Protein AF-A0A936LWH9-F1 (afdb_monomer_lite)

Foldseek 3Di:
DDDDDDDDFFDDDDDDADPDDFCPDDKFFRDWAAQAWDWQFKDKDWDPAWDDWWKKWKWKQDPPPRGTDTDDIGTDHTDHDDPPDGTDMDMDTDGDTGHHGITIMMHID

pLDDT: mean 90.64, std 5.83, range [55.12, 96.81]

Structure (mmCIF, N/CA/C/O backbone):
data_AF-A0A936LWH9-F1
#
_entry.id   AF-A0A936LWH9-F1
#
loop_
_atom_site.group_PDB
_atom_site.id
_atom_site.type_symbol
_atom_site.label_atom_id
_atom_site.label_alt_id
_atom_site.label_comp_id
_atom_site.label_asym_id
_atom_site.label_entity_id
_atom_site.label_seq_id
_atom_site.pdbx_PDB_ins_code
_atom_site.Cartn_x
_atom_site.Cartn_y
_atom_site.Cartn_z
_atom_site.occupancy
_atom_site.B_iso_or_equiv
_atom_site.auth_seq_id
_atom_site.auth_comp_id
_atom_site.auth_asym_id
_atom_site.auth_atom_id
_atom_site.pdbx_PDB_model_num
ATOM 1 N N . MET A 1 1 ? 11.082 -14.791 -26.015 1.00 55.12 1 MET A N 1
ATOM 2 C CA . MET A 1 1 ? 11.669 -13.764 -25.128 1.00 55.12 1 MET A CA 1
ATOM 3 C C . MET A 1 1 ? 10.946 -13.863 -23.796 1.00 55.12 1 MET A C 1
ATOM 5 O O . MET A 1 1 ? 9.729 -13.744 -23.792 1.00 55.12 1 MET A O 1
ATOM 9 N N . GLU A 1 2 ? 11.647 -14.194 -22.713 1.00 71.50 2 GLU A N 1
ATOM 10 C CA . GLU A 1 2 ? 11.043 -14.351 -21.382 1.00 71.50 2 GLU A CA 1
ATOM 11 C C . GLU A 1 2 ? 10.930 -12.984 -20.693 1.00 71.50 2 GLU A C 1
ATOM 13 O O . GLU A 1 2 ? 11.881 -12.200 -20.692 1.00 71.50 2 GLU A O 1
ATOM 18 N N . LEU A 1 3 ? 9.759 -12.677 -20.133 1.00 75.12 3 LEU A N 1
ATOM 19 C CA . LEU A 1 3 ? 9.545 -11.456 -19.359 1.00 75.12 3 LEU A CA 1
ATOM 20 C C . LEU A 1 3 ? 10.045 -11.677 -17.929 1.00 75.12 3 LEU A C 1
ATOM 22 O O . LEU A 1 3 ? 9.447 -12.429 -17.163 1.00 75.12 3 LEU A O 1
ATOM 26 N N . LYS A 1 4 ? 11.137 -11.002 -17.559 1.00 77.81 4 LYS A N 1
ATOM 27 C CA . LYS A 1 4 ? 11.686 -11.044 -16.200 1.00 77.81 4 LYS A CA 1
ATOM 28 C C . LYS A 1 4 ? 11.029 -9.979 -15.324 1.00 77.81 4 LYS A C 1
ATOM 30 O O . LYS A 1 4 ? 11.222 -8.785 -15.546 1.00 77.81 4 LYS A O 1
ATOM 35 N N . TYR A 1 5 ? 10.328 -10.413 -14.281 1.00 79.31 5 TYR A N 1
ATOM 36 C CA . TYR A 1 5 ? 9.819 -9.531 -13.232 1.00 79.31 5 TYR A CA 1
ATOM 37 C C . TYR A 1 5 ? 10.758 -9.556 -12.024 1.00 79.31 5 TYR A C 1
ATOM 39 O O . TYR A 1 5 ? 11.153 -10.623 -11.558 1.00 79.31 5 TYR A O 1
ATOM 47 N N . ILE A 1 6 ? 11.115 -8.378 -11.512 1.00 83.81 6 ILE A N 1
ATOM 48 C CA . ILE A 1 6 ? 11.870 -8.230 -10.263 1.00 83.81 6 ILE A CA 1
ATOM 49 C C . ILE A 1 6 ? 10.896 -7.726 -9.203 1.00 83.81 6 ILE A C 1
ATOM 51 O O . ILE A 1 6 ? 10.205 -6.729 -9.418 1.00 83.81 6 ILE A O 1
ATOM 55 N N . ALA A 1 7 ? 10.829 -8.421 -8.069 1.00 83.44 7 ALA A N 1
ATOM 56 C CA . ALA A 1 7 ? 10.006 -7.988 -6.952 1.00 83.44 7 ALA A CA 1
ATOM 57 C C . ALA A 1 7 ? 10.565 -6.685 -6.364 1.00 83.44 7 ALA A C 1
ATOM 59 O O . ALA A 1 7 ? 11.749 -6.598 -6.043 1.00 83.44 7 ALA A O 1
ATOM 60 N N . ASN A 1 8 ? 9.702 -5.682 -6.217 1.00 84.88 8 ASN A N 1
ATOM 61 C CA . ASN A 1 8 ? 10.021 -4.429 -5.549 1.00 84.88 8 ASN A CA 1
ATOM 62 C C . ASN A 1 8 ? 8.931 -4.139 -4.512 1.00 84.88 8 ASN A C 1
ATOM 64 O O . ASN A 1 8 ? 7.756 -4.028 -4.867 1.00 84.88 8 ASN A O 1
ATOM 68 N N . THR A 1 9 ? 9.326 -4.045 -3.243 1.00 88.38 9 THR A N 1
ATOM 69 C CA . THR A 1 9 ? 8.412 -3.878 -2.110 1.00 88.38 9 THR A CA 1
ATOM 70 C C . THR A 1 9 ? 8.687 -2.544 -1.434 1.00 88.38 9 THR A C 1
ATOM 72 O O . THR A 1 9 ? 9.757 -2.340 -0.866 1.00 88.38 9 THR A O 1
ATOM 75 N N . GLY A 1 10 ? 7.701 -1.649 -1.469 1.00 88.94 10 GLY A N 1
ATOM 76 C CA . GLY A 1 10 ? 7.685 -0.440 -0.651 1.00 88.94 10 GLY A CA 1
ATOM 77 C C . GLY A 1 10 ? 6.975 -0.696 0.676 1.00 88.94 10 GLY A C 1
ATOM 78 O O . GLY A 1 10 ? 5.921 -1.331 0.699 1.00 88.94 10 GLY A O 1
ATOM 79 N N . PHE A 1 11 ? 7.526 -0.191 1.778 1.00 92.75 11 PHE A N 1
ATOM 80 C CA . PHE A 1 11 ? 6.890 -0.222 3.094 1.00 92.75 11 PHE A CA 1
ATOM 81 C C . PHE A 1 11 ? 7.119 1.111 3.791 1.00 92.75 11 PHE A C 1
ATOM 83 O O . PHE A 1 11 ? 8.264 1.520 3.972 1.00 92.75 11 PHE A O 1
ATOM 90 N N . VAL A 1 12 ? 6.037 1.786 4.179 1.00 94.38 12 VAL A N 1
ATOM 91 C CA . VAL A 1 12 ? 6.121 3.065 4.883 1.00 94.38 12 VAL A CA 1
ATOM 92 C C . VAL A 1 12 ? 4.989 3.197 5.896 1.00 94.38 12 VAL A C 1
ATOM 94 O O . VAL A 1 12 ? 3.851 2.818 5.624 1.00 94.38 12 VAL A O 1
ATOM 97 N N . THR A 1 13 ? 5.309 3.774 7.052 1.00 93.00 13 THR A N 1
ATOM 98 C CA . THR A 1 13 ? 4.345 4.145 8.092 1.00 93.00 13 THR A CA 1
ATOM 99 C C . THR A 1 13 ? 3.957 5.613 7.947 1.00 93.00 13 THR A C 1
ATOM 101 O O . THR A 1 13 ? 4.800 6.467 7.685 1.00 93.00 13 THR A O 1
ATOM 104 N N . ILE A 1 14 ? 2.683 5.919 8.172 1.00 90.62 14 ILE A N 1
ATOM 105 C CA . ILE A 1 14 ? 2.152 7.281 8.235 1.00 90.62 14 ILE A CA 1
ATOM 106 C C . ILE A 1 14 ? 1.261 7.397 9.475 1.00 90.62 14 ILE A C 1
ATOM 108 O O . ILE A 1 14 ? 0.532 6.466 9.809 1.00 90.62 14 ILE A O 1
ATOM 112 N N . SER A 1 15 ? 1.340 8.530 10.165 1.00 89.12 15 SER A N 1
ATOM 113 C CA . SER A 1 15 ? 0.551 8.822 11.371 1.00 89.12 15 SER A CA 1
ATOM 114 C C . SER A 1 15 ? -0.152 10.180 11.314 1.00 89.12 15 SER A C 1
ATOM 116 O O . SER A 1 15 ? -0.939 10.505 12.198 1.00 89.12 15 SER A O 1
ATOM 118 N N . THR A 1 16 ? 0.107 10.972 10.272 1.00 89.12 16 THR A N 1
ATOM 119 C CA . THR A 1 16 ? -0.470 12.306 10.097 1.00 89.12 16 THR A CA 1
ATOM 120 C C . THR A 1 16 ? -1.644 12.240 9.129 1.00 89.12 16 THR A C 1
ATOM 122 O O . THR A 1 16 ? -1.474 11.860 7.970 1.00 89.12 16 THR A O 1
ATOM 125 N N . ALA A 1 17 ? -2.832 12.617 9.602 1.00 88.00 17 ALA A N 1
ATOM 126 C CA . ALA A 1 17 ? -4.002 12.782 8.749 1.00 88.00 17 ALA A CA 1
ATOM 127 C C . ALA A 1 17 ? -3.853 14.021 7.854 1.00 88.00 17 ALA A C 1
ATOM 129 O O . ALA A 1 17 ? -3.290 15.037 8.263 1.00 88.00 17 ALA A O 1
ATOM 130 N N . ASN A 1 18 ? -4.385 13.938 6.641 1.00 90.75 18 ASN A N 1
ATOM 131 C CA . ASN A 1 18 ? -4.395 15.011 5.661 1.00 90.75 18 ASN A CA 1
ATOM 132 C C . ASN A 1 18 ? -5.843 15.461 5.420 1.00 90.75 18 ASN A C 1
ATOM 134 O O . ASN A 1 18 ? -6.719 14.641 5.148 1.00 90.75 18 ASN A O 1
ATOM 138 N N . SER A 1 19 ? -6.107 16.763 5.545 1.00 90.12 19 SER A N 1
ATOM 139 C CA . SER A 1 19 ? -7.433 17.347 5.303 1.00 90.12 19 SER A CA 1
ATOM 140 C C . SER A 1 19 ? -7.829 17.333 3.829 1.00 90.12 19 SER A C 1
ATOM 142 O O . SER A 1 19 ? -9.020 17.309 3.519 1.00 90.12 19 SER A O 1
ATOM 144 N N . ASN A 1 20 ? -6.845 17.350 2.933 1.00 89.75 20 ASN A N 1
ATOM 145 C CA . ASN A 1 20 ? -7.057 17.497 1.504 1.00 89.75 20 ASN A CA 1
ATOM 146 C C . ASN A 1 20 ? -7.452 16.150 0.884 1.00 89.75 20 ASN A C 1
ATOM 148 O O . ASN A 1 20 ? -7.045 15.076 1.335 1.00 89.75 20 ASN A O 1
ATOM 152 N N . LEU A 1 21 ? -8.275 16.204 -0.162 1.00 87.50 21 LEU A N 1
ATOM 153 C CA . LEU A 1 21 ? -8.848 15.018 -0.810 1.00 87.50 21 LEU A CA 1
ATOM 154 C C . LEU A 1 21 ? -8.190 14.701 -2.162 1.00 87.50 21 LEU A C 1
ATOM 156 O O . LEU A 1 21 ? -8.463 13.663 -2.754 1.00 87.50 21 LEU A O 1
ATOM 160 N N . ASP A 1 22 ? -7.315 15.583 -2.633 1.00 85.75 22 ASP A N 1
ATOM 161 C CA . ASP A 1 22 ? -6.782 15.642 -3.997 1.00 85.75 22 ASP A CA 1
ATOM 162 C C . ASP A 1 22 ? -5.314 15.191 -4.111 1.00 85.75 22 ASP A C 1
ATOM 164 O O . ASP A 1 22 ? -4.703 15.307 -5.170 1.00 85.75 22 ASP A O 1
ATOM 168 N N . GLY A 1 23 ? -4.725 14.680 -3.026 1.00 82.56 23 GLY A N 1
ATOM 169 C CA . GLY A 1 23 ? -3.317 14.277 -3.000 1.00 82.56 23 GLY A CA 1
ATOM 170 C C . GLY A 1 23 ? -2.332 15.435 -2.797 1.00 82.56 23 GLY A C 1
ATOM 171 O O . GLY A 1 23 ? -1.123 15.227 -2.877 1.00 82.56 23 GLY A O 1
ATOM 172 N N . THR A 1 24 ? -2.809 16.647 -2.500 1.00 86.50 24 THR A N 1
ATOM 173 C CA . THR A 1 24 ? -1.957 17.750 -2.026 1.00 86.50 24 THR A CA 1
ATOM 174 C C . THR A 1 24 ? -1.706 17.654 -0.515 1.00 86.50 24 THR A C 1
ATOM 176 O O . THR A 1 24 ? -2.331 16.856 0.181 1.00 86.50 24 THR A O 1
ATOM 179 N N . GLY A 1 25 ? -0.778 18.452 0.021 1.00 86.56 25 GLY A N 1
ATOM 180 C CA . GLY A 1 25 ? -0.432 18.440 1.449 1.00 86.56 25 GLY A CA 1
ATOM 181 C C . GLY A 1 25 ? 0.508 17.292 1.836 1.00 86.56 25 GLY A C 1
ATOM 182 O O . GLY A 1 25 ? 1.419 16.941 1.084 1.00 86.56 25 GLY A O 1
ATOM 183 N N . THR A 1 26 ? 0.311 16.719 3.028 1.00 87.00 26 THR A N 1
ATOM 184 C CA . THR A 1 26 ? 1.144 15.620 3.539 1.00 87.00 26 THR A CA 1
ATOM 185 C C . THR A 1 26 ? 0.753 14.306 2.873 1.00 87.00 26 THR A C 1
ATOM 187 O O . THR A 1 26 ? -0.231 13.658 3.231 1.00 87.00 26 THR A O 1
ATOM 190 N N . THR A 1 27 ? 1.550 13.915 1.888 1.00 91.62 27 THR A N 1
ATOM 191 C CA . THR A 1 27 ? 1.462 12.626 1.201 1.00 91.62 27 THR A CA 1
ATOM 192 C C . THR A 1 27 ? 2.779 11.887 1.308 1.00 91.62 27 THR A C 1
ATOM 194 O O . THR A 1 27 ? 3.845 12.494 1.190 1.00 91.62 27 THR A O 1
ATOM 197 N N . THR A 1 28 ? 2.705 10.572 1.436 1.00 94.38 28 THR A N 1
ATOM 198 C CA . THR A 1 28 ? 3.879 9.728 1.617 1.00 94.38 28 THR A CA 1
ATOM 199 C C . THR A 1 28 ? 4.144 8.915 0.358 1.00 94.38 28 THR A C 1
ATOM 201 O O . THR A 1 28 ? 3.239 8.301 -0.208 1.00 94.38 28 THR A O 1
ATOM 204 N N . LEU A 1 29 ? 5.398 8.920 -0.097 1.00 94.12 29 LEU A N 1
ATOM 205 C CA . LEU A 1 29 ? 5.862 8.074 -1.192 1.00 94.12 29 LEU A CA 1
ATOM 206 C C . LEU A 1 29 ? 5.978 6.632 -0.703 1.00 94.12 29 LEU A C 1
ATOM 208 O O . LEU A 1 29 ? 6.746 6.370 0.214 1.00 94.12 29 LEU A O 1
ATOM 212 N N . LEU A 1 30 ? 5.262 5.707 -1.338 1.00 94.00 30 LEU A N 1
ATOM 213 C CA . LEU A 1 30 ? 5.382 4.279 -1.054 1.00 94.00 30 LEU A CA 1
ATOM 214 C C . LEU A 1 30 ? 6.369 3.601 -2.006 1.00 94.00 30 LEU A C 1
ATOM 216 O O . LEU A 1 30 ? 7.193 2.799 -1.578 1.00 94.00 30 LEU A O 1
ATOM 220 N N . LEU A 1 31 ? 6.281 3.919 -3.300 1.00 94.2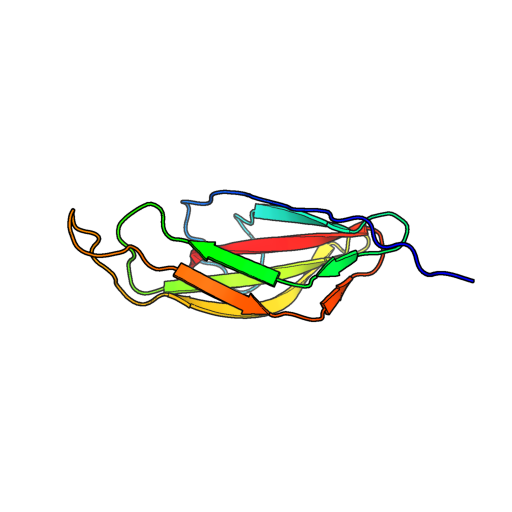5 31 LEU A N 1
ATOM 221 C CA . LEU A 1 31 ? 7.099 3.291 -4.334 1.00 94.25 31 LEU A CA 1
ATOM 222 C C . LEU A 1 31 ? 7.294 4.230 -5.525 1.00 94.25 31 LEU A C 1
ATOM 224 O O . LEU A 1 31 ? 6.363 4.921 -5.928 1.00 94.25 31 LEU A O 1
ATOM 228 N N . THR A 1 32 ? 8.479 4.224 -6.132 1.00 93.75 32 THR A N 1
ATOM 229 C CA . THR A 1 32 ? 8.697 4.842 -7.451 1.00 93.75 32 THR A CA 1
ATOM 230 C C . THR A 1 32 ? 8.814 3.739 -8.494 1.00 93.75 32 THR A C 1
ATOM 232 O O . THR A 1 32 ? 9.543 2.769 -8.282 1.00 93.75 32 THR A O 1
ATOM 235 N N . ALA A 1 33 ? 8.087 3.866 -9.603 1.00 92.31 33 ALA A N 1
ATOM 236 C CA . ALA A 1 33 ? 8.169 2.913 -10.698 1.00 92.31 33 ALA A CA 1
ATOM 237 C C . ALA A 1 33 ? 9.571 2.918 -11.322 1.00 92.31 33 ALA A C 1
ATOM 239 O O . ALA A 1 33 ? 10.144 3.984 -11.561 1.00 92.31 33 ALA A O 1
ATOM 240 N N . GLY A 1 34 ? 10.110 1.726 -11.589 1.00 89.50 34 GLY A N 1
ATOM 241 C CA . GLY A 1 34 ? 11.437 1.574 -12.190 1.00 89.50 34 GLY A CA 1
ATOM 242 C C . GLY A 1 34 ? 11.481 2.039 -13.648 1.00 89.50 34 GLY A C 1
ATOM 243 O O . GLY A 1 34 ? 10.454 2.362 -14.242 1.00 89.50 34 GLY A O 1
ATOM 244 N N . ASN A 1 35 ? 12.667 2.026 -14.259 1.00 88.75 35 ASN A N 1
ATOM 245 C CA . ASN A 1 35 ? 12.862 2.472 -15.648 1.00 88.75 35 ASN A CA 1
ATOM 246 C C . ASN A 1 35 ? 12.011 1.721 -16.686 1.00 88.75 35 ASN A C 1
ATOM 248 O O . ASN A 1 35 ? 11.689 2.293 -17.719 1.00 88.75 35 ASN A O 1
ATOM 252 N N . ASN A 1 36 ? 11.617 0.478 -16.403 1.00 88.56 36 ASN A N 1
ATOM 253 C CA . ASN A 1 36 ? 10.761 -0.330 -17.279 1.00 88.56 36 ASN A CA 1
ATOM 254 C C . ASN A 1 36 ? 9.288 -0.338 -16.827 1.00 88.56 36 ASN A C 1
ATOM 256 O O . ASN A 1 36 ? 8.511 -1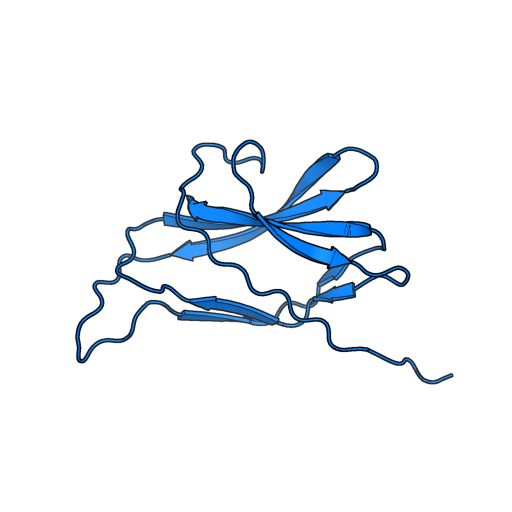.190 -17.252 1.00 88.56 36 ASN A O 1
ATOM 260 N N . GLY A 1 37 ? 8.908 0.583 -15.937 1.00 90.38 37 GLY A N 1
ATOM 261 C CA . GLY A 1 37 ? 7.629 0.554 -15.240 1.00 90.38 37 GLY A CA 1
ATOM 262 C C . GLY A 1 37 ? 7.604 -0.450 -14.087 1.00 90.38 37 GLY A C 1
ATOM 263 O O . GLY A 1 37 ? 8.588 -1.134 -13.795 1.00 90.38 37 GLY A O 1
ATOM 264 N N . THR A 1 38 ? 6.460 -0.515 -13.411 1.00 92.81 38 THR A N 1
ATOM 265 C CA . THR A 1 38 ? 6.223 -1.427 -12.288 1.00 92.81 38 THR A CA 1
ATOM 266 C C . THR A 1 38 ? 4.788 -1.927 -12.323 1.00 92.81 38 THR A C 1
ATOM 268 O O . THR A 1 38 ? 3.855 -1.140 -12.449 1.00 92.81 38 THR A O 1
ATOM 271 N N . LEU A 1 39 ? 4.597 -3.232 -12.145 1.00 92.94 39 LEU A N 1
ATOM 272 C CA . LEU A 1 39 ? 3.279 -3.827 -11.955 1.00 92.94 39 LEU A CA 1
ATOM 273 C C . LEU A 1 39 ? 2.993 -3.966 -10.457 1.00 92.94 39 LEU A C 1
ATOM 275 O O . LEU A 1 39 ? 3.624 -4.775 -9.777 1.00 92.94 39 LEU A O 1
ATOM 279 N N . LEU A 1 40 ? 2.038 -3.192 -9.945 1.00 92.88 40 LEU A N 1
ATOM 280 C CA . LEU A 1 40 ? 1.522 -3.370 -8.591 1.00 92.88 40 LEU A CA 1
ATOM 281 C C . LEU A 1 40 ? 0.655 -4.628 -8.563 1.00 92.88 40 LEU A C 1
ATOM 283 O O . LEU A 1 40 ? -0.254 -4.754 -9.384 1.00 92.88 40 LEU A O 1
ATOM 287 N N . LYS A 1 41 ? 0.960 -5.535 -7.627 1.00 93.81 41 LYS A N 1
ATOM 288 C CA . LYS A 1 41 ? 0.279 -6.830 -7.449 1.00 93.81 41 LYS A CA 1
ATOM 289 C C . LYS A 1 41 ? -0.549 -6.921 -6.178 1.00 93.81 41 LYS A C 1
ATOM 291 O O . LYS A 1 41 ? -1.659 -7.445 -6.177 1.00 93.81 41 LYS A O 1
ATOM 296 N N . THR A 1 42 ? 0.003 -6.402 -5.093 1.00 94.06 42 THR A N 1
ATOM 297 C CA . THR A 1 42 ? -0.608 -6.525 -3.778 1.00 94.06 42 THR A CA 1
ATOM 298 C C . THR A 1 42 ? -0.339 -5.263 -2.994 1.00 94.06 42 THR A C 1
ATOM 300 O O . THR A 1 42 ? 0.792 -4.783 -2.940 1.00 94.06 42 THR A O 1
ATOM 303 N N . LEU A 1 43 ? -1.386 -4.758 -2.361 1.00 94.81 43 LEU A N 1
ATOM 304 C CA . LEU A 1 43 ? -1.310 -3.703 -1.374 1.00 94.81 43 LEU A CA 1
ATOM 305 C C . LEU A 1 43 ? -1.722 -4.28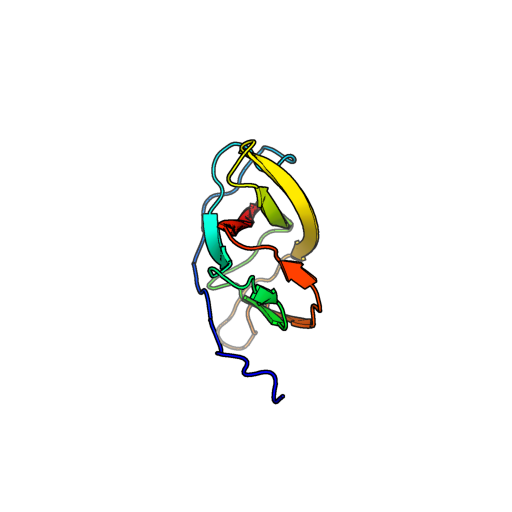0 -0.021 1.00 94.81 43 LEU A C 1
ATOM 307 O O . LEU A 1 43 ? -2.755 -4.936 0.092 1.00 94.81 43 LEU A O 1
ATOM 311 N N . ILE A 1 44 ? -0.910 -4.042 1.004 1.00 96.06 44 ILE A N 1
ATOM 312 C CA . ILE A 1 44 ? -1.186 -4.487 2.369 1.00 96.06 44 ILE A CA 1
ATOM 313 C C . ILE A 1 44 ? -1.271 -3.246 3.244 1.00 96.06 44 ILE A C 1
ATOM 315 O O . ILE A 1 44 ? -0.325 -2.465 3.310 1.00 96.06 44 ILE A O 1
ATOM 319 N N . ILE A 1 45 ? -2.401 -3.079 3.924 1.00 95.62 45 ILE 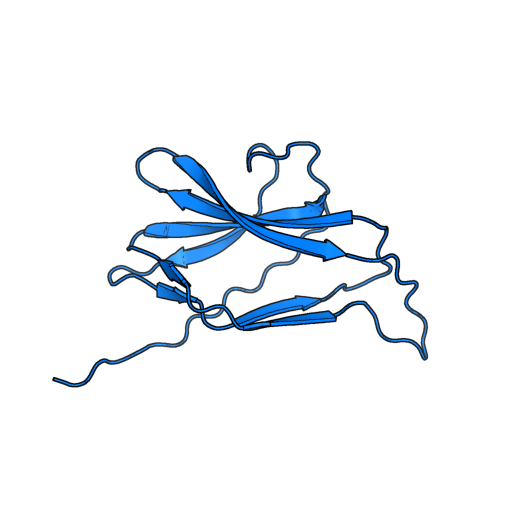A N 1
ATOM 320 C CA . ILE A 1 45 ? -2.629 -1.985 4.867 1.00 95.62 45 ILE A CA 1
ATOM 321 C C . ILE A 1 45 ? -2.802 -2.614 6.239 1.00 95.62 45 ILE A C 1
ATOM 323 O O . ILE A 1 45 ? -3.614 -3.523 6.413 1.00 95.62 45 ILE A O 1
ATOM 327 N N . LYS A 1 46 ? -2.028 -2.138 7.215 1.00 95.19 46 LYS A N 1
ATOM 328 C CA . LYS A 1 46 ? -2.059 -2.639 8.588 1.00 95.19 46 LYS A CA 1
ATOM 329 C C . LYS A 1 46 ? -1.982 -1.479 9.567 1.00 95.19 46 LYS A C 1
ATOM 331 O O . LYS A 1 46 ? -1.060 -0.670 9.501 1.00 95.19 46 LYS A O 1
ATOM 336 N N . ALA A 1 47 ? -2.922 -1.435 10.501 1.00 94.38 47 ALA A N 1
ATOM 337 C CA . ALA A 1 47 ? -2.874 -0.498 11.608 1.00 94.38 47 ALA A CA 1
ATOM 338 C C . ALA A 1 47 ? -1.881 -0.978 12.676 1.00 94.38 47 ALA A C 1
ATOM 340 O O . ALA A 1 47 ? -1.907 -2.145 13.089 1.00 94.38 47 ALA A O 1
ATOM 341 N N . GLN A 1 48 ? -1.016 -0.071 13.136 1.00 92.31 48 GLN A N 1
ATOM 342 C CA . GLN A 1 48 ? -0.088 -0.330 14.244 1.00 92.31 48 GLN A CA 1
ATOM 343 C C . GLN A 1 48 ? -0.769 -0.182 15.616 1.00 92.31 48 GLN A C 1
ATOM 345 O O . GLN A 1 48 ? -0.396 -0.862 16.570 1.00 92.31 48 GLN A O 1
ATOM 350 N N . THR A 1 49 ? -1.791 0.671 15.702 1.00 90.25 49 THR A N 1
ATOM 351 C CA . THR A 1 49 ? -2.525 1.020 16.928 1.00 90.25 49 THR A CA 1
ATOM 352 C C . THR A 1 49 ? -4.038 1.026 16.670 1.00 90.25 49 THR A C 1
ATOM 354 O O . THR A 1 49 ? -4.502 0.490 15.659 1.00 90.25 49 THR A O 1
ATOM 357 N N . ASN A 1 50 ? -4.815 1.590 17.600 1.00 93.25 50 ASN A N 1
ATOM 358 C CA . ASN A 1 50 ? -6.242 1.835 17.410 1.00 93.25 50 ASN A CA 1
ATOM 359 C C . ASN A 1 50 ? -6.478 2.683 16.159 1.00 93.25 50 ASN A C 1
ATOM 361 O O . ASN A 1 50 ? -5.706 3.588 15.849 1.00 93.25 50 ASN A O 1
ATOM 365 N N . THR A 1 51 ? -7.574 2.405 15.471 1.00 93.94 51 THR A N 1
ATOM 366 C CA . THR A 1 51 ? -8.008 3.186 14.310 1.00 93.94 51 THR A CA 1
ATOM 367 C C . THR A 1 51 ? -9.263 3.950 14.668 1.00 93.94 51 THR A C 1
ATOM 369 O O . THR A 1 51 ? -10.143 3.424 15.345 1.00 93.94 51 THR A O 1
ATOM 372 N N . THR A 1 52 ? -9.343 5.193 14.213 1.00 92.94 52 THR A N 1
ATOM 373 C CA . THR A 1 52 ? -10.596 5.941 14.136 1.00 92.94 52 THR A CA 1
ATOM 374 C C . THR A 1 52 ? -11.212 5.722 12.763 1.00 92.94 52 THR A C 1
ATOM 376 O O . THR A 1 52 ? -10.504 5.388 11.813 1.00 92.94 52 THR A O 1
ATOM 379 N N . GLN A 1 53 ? -12.522 5.936 12.645 1.00 93.62 53 GLN A N 1
ATOM 380 C CA . GLN A 1 53 ? -13.174 5.890 11.343 1.00 93.62 53 GLN A CA 1
ATOM 381 C C . GLN A 1 53 ? -12.533 6.917 10.402 1.00 93.62 53 GLN A C 1
ATOM 383 O O . GLN A 1 53 ? -12.414 8.093 10.746 1.00 93.62 53 GLN A O 1
ATOM 388 N N . GLY A 1 54 ? -12.114 6.455 9.229 1.00 92.12 54 GLY A N 1
ATOM 389 C CA . GLY A 1 54 ? -11.366 7.260 8.271 1.00 92.12 54 GLY A CA 1
ATOM 390 C C . GLY A 1 54 ? -11.141 6.512 6.966 1.00 92.12 54 GLY A C 1
ATOM 391 O O . GLY A 1 54 ? -11.797 5.503 6.694 1.00 92.12 54 GLY A O 1
ATOM 392 N N . MET A 1 55 ? -10.217 7.002 6.144 1.00 93.50 55 MET A N 1
ATOM 393 C CA . MET A 1 55 ? -9.863 6.366 4.872 1.00 93.50 55 MET A CA 1
ATOM 394 C C . MET A 1 55 ? -8.370 6.469 4.570 1.00 93.50 55 MET A C 1
ATOM 396 O O . MET A 1 55 ? -7.716 7.456 4.899 1.00 93.50 55 MET A O 1
ATOM 400 N N . VAL A 1 56 ? -7.837 5.469 3.870 1.00 94.50 56 VAL A N 1
ATOM 401 C CA . VAL A 1 56 ? -6.533 5.569 3.203 1.00 94.50 56 VAL A CA 1
ATOM 402 C C . VAL A 1 56 ? -6.776 5.759 1.718 1.00 94.50 56 VAL A C 1
ATOM 404 O O . VAL A 1 56 ? -7.480 4.963 1.096 1.00 94.50 56 VAL A O 1
ATOM 407 N N . ARG A 1 57 ? -6.180 6.801 1.141 1.00 95.00 57 ARG A N 1
ATOM 408 C CA . ARG A 1 57 ? -6.261 7.069 -0.298 1.00 95.00 57 ARG A CA 1
ATOM 409 C C . ARG A 1 57 ? -4.914 6.869 -0.951 1.00 95.00 57 ARG A C 1
ATOM 411 O O . ARG A 1 57 ? -3.904 7.348 -0.435 1.00 95.00 57 ARG A O 1
ATOM 418 N N . PHE A 1 58 ? -4.927 6.219 -2.104 1.00 95.00 58 PHE A N 1
ATOM 419 C CA . PHE A 1 58 ? -3.750 5.946 -2.910 1.00 95.00 58 PHE A CA 1
ATOM 420 C C . PHE A 1 58 ? -3.804 6.721 -4.220 1.00 95.00 58 PHE A C 1
ATOM 422 O O . PHE A 1 58 ? -4.820 6.728 -4.918 1.00 95.00 58 PHE A O 1
ATOM 429 N N . PHE A 1 59 ? -2.673 7.325 -4.568 1.00 95.00 59 PHE A N 1
ATOM 430 C CA . PHE A 1 59 ? -2.505 8.183 -5.727 1.00 95.00 59 PHE A CA 1
ATOM 431 C C . PHE A 1 59 ? -1.319 7.743 -6.578 1.00 95.00 59 PHE A C 1
ATOM 433 O O . PHE A 1 59 ? -0.305 7.255 -6.074 1.00 95.00 59 PHE A O 1
ATOM 440 N N . LEU A 1 60 ? -1.415 8.010 -7.875 1.00 94.38 60 LEU A N 1
ATOM 441 C CA . LEU A 1 60 ? -0.271 8.093 -8.770 1.00 94.38 60 LEU A CA 1
ATOM 442 C C . LEU A 1 60 ? 0.080 9.546 -8.968 1.00 94.38 60 LEU A C 1
ATOM 444 O O . LEU A 1 60 ? -0.740 10.324 -9.453 1.00 94.38 60 LEU A O 1
ATOM 448 N N . LYS A 1 61 ? 1.324 9.881 -8.665 1.00 94.69 61 LYS A N 1
ATOM 449 C CA . LYS A 1 61 ? 1.902 11.157 -9.032 1.00 94.69 61 LYS A CA 1
ATOM 450 C C . LYS A 1 61 ? 2.764 10.983 -10.267 1.00 94.69 61 LYS A C 1
ATOM 452 O O . LYS A 1 61 ? 3.735 10.220 -10.259 1.00 94.69 61 LYS A O 1
ATOM 457 N N . ASN A 1 62 ? 2.422 11.709 -11.322 1.00 88.69 62 ASN A N 1
ATOM 458 C CA . ASN A 1 62 ? 3.249 11.752 -12.516 1.00 88.69 62 ASN A CA 1
ATOM 459 C C . ASN A 1 62 ? 4.433 12.706 -12.294 1.00 88.69 62 ASN A C 1
ATOM 461 O O . ASN A 1 62 ? 4.255 13.854 -11.892 1.00 88.69 62 ASN A O 1
ATOM 465 N N . ALA A 1 63 ? 5.650 12.215 -12.534 1.00 76.50 63 ALA A N 1
ATOM 466 C CA . ALA A 1 63 ? 6.874 12.983 -12.326 1.00 76.50 63 ALA A CA 1
ATOM 467 C C . ALA A 1 63 ? 7.002 14.198 -13.261 1.00 76.50 63 ALA A C 1
ATOM 469 O O . ALA A 1 63 ? 7.684 15.152 -12.903 1.00 76.50 63 ALA A O 1
ATOM 470 N N . SER A 1 64 ? 6.352 14.182 -14.431 1.00 81.75 64 SER A N 1
ATOM 471 C CA . SER A 1 64 ? 6.474 15.246 -15.434 1.00 81.75 64 SER A CA 1
ATOM 472 C C . SER A 1 64 ? 5.590 16.461 -15.139 1.00 81.75 64 SER A C 1
ATOM 474 O O . SER A 1 64 ? 6.044 17.587 -15.307 1.00 81.75 64 SER A O 1
ATOM 476 N N . ASN A 1 65 ? 4.352 16.254 -14.683 1.00 82.12 65 ASN A N 1
ATOM 477 C CA . ASN A 1 65 ? 3.385 17.339 -14.458 1.00 82.12 65 ASN A CA 1
ATOM 478 C C . ASN A 1 65 ? 2.960 17.503 -12.988 1.00 82.12 65 ASN A C 1
ATOM 480 O O . ASN A 1 65 ? 2.169 18.385 -12.688 1.00 82.12 65 ASN A O 1
ATOM 484 N N . ASN A 1 66 ? 3.486 16.682 -12.069 1.00 83.19 66 ASN A N 1
ATOM 485 C CA . ASN A 1 66 ? 3.145 16.669 -10.640 1.00 83.19 66 ASN A CA 1
ATOM 486 C C . ASN A 1 66 ? 1.658 16.443 -10.313 1.00 83.19 66 ASN A C 1
ATOM 488 O O . ASN A 1 66 ? 1.272 16.610 -9.156 1.00 83.19 66 ASN A O 1
ATOM 492 N N . ASN A 1 67 ? 0.848 16.005 -11.278 1.00 89.56 67 ASN A N 1
ATOM 493 C CA . ASN A 1 67 ? -0.567 15.741 -11.052 1.00 89.56 67 ASN A CA 1
ATOM 494 C C . ASN A 1 67 ? -0.762 14.446 -10.265 1.00 89.56 67 ASN A C 1
ATOM 496 O O . ASN A 1 67 ? -0.081 13.444 -10.514 1.00 89.56 67 ASN A O 1
ATOM 500 N N . TYR A 1 68 ? -1.734 14.478 -9.357 1.00 92.81 68 TYR A N 1
ATOM 501 C CA . TYR A 1 68 ? -2.176 13.346 -8.557 1.00 92.81 68 TYR A CA 1
ATOM 502 C C . TYR A 1 68 ? -3.435 12.741 -9.166 1.00 92.81 68 TYR A C 1
ATOM 504 O O . TYR A 1 68 ? -4.439 13.425 -9.335 1.00 92.81 68 TYR A O 1
ATOM 512 N N . ASN A 1 69 ? -3.388 11.448 -9.469 1.00 92.12 69 ASN A N 1
ATOM 513 C CA . ASN A 1 69 ? -4.553 10.681 -9.894 1.00 92.12 69 ASN A CA 1
ATOM 514 C C . ASN A 1 69 ? -4.884 9.654 -8.823 1.00 92.12 69 ASN A C 1
ATOM 516 O O . ASN A 1 69 ? -4.020 8.861 -8.451 1.00 92.12 69 ASN A O 1
ATOM 520 N N . ILE A 1 70 ? -6.118 9.662 -8.333 1.00 92.81 70 ILE A N 1
ATOM 521 C CA . ILE A 1 70 ? -6.580 8.675 -7.362 1.00 92.81 70 ILE A CA 1
ATOM 522 C C . ILE A 1 70 ? -6.731 7.306 -8.040 1.00 92.81 70 ILE A C 1
ATOM 524 O O . ILE A 1 70 ? -7.243 7.219 -9.154 1.00 92.81 70 ILE A O 1
ATOM 528 N N . ILE A 1 71 ? -6.258 6.241 -7.389 1.00 92.88 71 ILE A N 1
ATOM 529 C CA . ILE A 1 71 ? -6.438 4.860 -7.878 1.00 92.88 71 ILE A CA 1
ATOM 530 C C . ILE A 1 71 ? -7.415 4.093 -6.997 1.00 92.88 71 ILE A C 1
ATOM 532 O O . ILE A 1 71 ? -8.221 3.310 -7.489 1.00 92.88 71 ILE A O 1
ATOM 536 N N . LEU A 1 72 ? -7.270 4.251 -5.682 1.00 93.69 72 LEU A N 1
ATOM 537 C CA . LEU A 1 72 ? -7.944 3.411 -4.709 1.00 93.69 72 LEU A CA 1
ATOM 538 C C . LEU A 1 72 ? -8.190 4.193 -3.426 1.00 93.69 72 LEU A C 1
ATOM 540 O O . LEU A 1 72 ? -7.286 4.837 -2.890 1.00 93.69 72 LEU A O 1
ATOM 544 N N . GLU A 1 73 ? -9.402 4.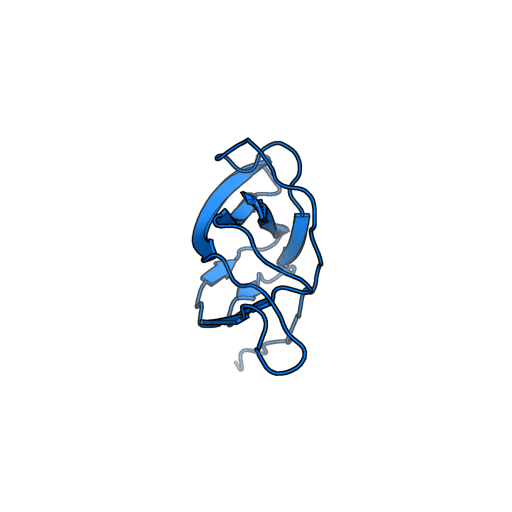057 -2.912 1.00 94.69 73 GLU A N 1
ATOM 545 C CA . GLU A 1 73 ? -9.786 4.500 -1.581 1.00 94.69 73 GLU A CA 1
ATOM 546 C C . GLU A 1 73 ? -10.170 3.279 -0.760 1.00 94.69 73 GLU A C 1
ATOM 548 O O . GLU A 1 73 ? -10.941 2.430 -1.208 1.00 94.69 73 GLU A O 1
ATOM 553 N N . VAL A 1 74 ? -9.607 3.180 0.439 1.00 95.62 74 VAL A N 1
ATOM 554 C CA . VAL A 1 74 ? -9.866 2.070 1.349 1.00 95.62 74 VAL A CA 1
ATOM 555 C C . VAL A 1 74 ? -10.465 2.629 2.633 1.00 95.62 74 VAL A C 1
ATOM 557 O O . VAL A 1 74 ? -9.760 3.338 3.361 1.00 95.62 74 VAL A O 1
ATOM 560 N N . PRO A 1 75 ? -11.742 2.331 2.932 1.00 95.31 75 PRO A N 1
ATOM 561 C CA . PRO A 1 75 ? -12.343 2.730 4.191 1.00 95.31 75 PRO A CA 1
ATOM 562 C C . PRO A 1 75 ? -11.708 1.966 5.350 1.00 95.31 75 PRO A C 1
ATOM 564 O O . PRO A 1 75 ? -11.528 0.749 5.289 1.00 95.31 75 PRO A O 1
ATOM 567 N N . ILE A 1 76 ? -11.381 2.696 6.413 1.00 94.81 76 ILE A N 1
ATOM 568 C CA . ILE A 1 76 ? -10.831 2.145 7.648 1.00 94.81 76 ILE A CA 1
ATOM 569 C C . ILE A 1 76 ? -11.914 2.259 8.725 1.00 94.81 76 ILE A C 1
ATOM 571 O O . ILE A 1 76 ? -12.268 3.376 9.117 1.00 94.81 76 ILE A O 1
ATOM 575 N N . PRO A 1 77 ? -12.487 1.131 9.182 1.00 94.19 77 PRO A N 1
ATOM 576 C CA . PRO A 1 77 ? -13.444 1.142 10.275 1.00 94.19 77 PRO A CA 1
ATOM 577 C C . PRO A 1 77 ? -12.739 1.462 11.593 1.00 94.19 77 PRO A C 1
ATOM 579 O O . PRO A 1 77 ? -11.531 1.280 11.732 1.00 94.19 77 PRO A O 1
ATOM 582 N N . ILE A 1 78 ? -13.516 1.891 12.585 1.00 94.44 78 ILE A N 1
ATOM 583 C CA . ILE A 1 78 ? -13.025 2.015 13.955 1.00 94.44 78 ILE A CA 1
ATOM 584 C C . ILE A 1 78 ? -12.681 0.626 14.511 1.00 94.44 78 ILE A C 1
ATOM 586 O O . ILE A 1 78 ? -13.509 -0.283 14.504 1.00 94.44 78 ILE A O 1
ATOM 590 N N . VAL A 1 79 ? -11.449 0.460 14.990 1.00 94.00 79 VAL A N 1
ATOM 591 C CA . VAL A 1 79 ? -10.982 -0.768 15.646 1.00 94.00 79 VAL A CA 1
ATOM 592 C C . VAL A 1 79 ? -10.169 -0.394 16.874 1.00 94.00 79 VAL A C 1
ATOM 594 O O . VAL A 1 79 ? -9.123 0.253 16.764 1.00 94.00 79 VAL A O 1
ATOM 597 N N . THR A 1 80 ? -10.627 -0.855 18.037 1.00 94.69 80 THR A N 1
ATOM 598 C CA . THR A 1 80 ? -9.872 -0.799 19.291 1.00 94.69 80 THR A CA 1
ATOM 599 C C . THR A 1 80 ? -9.046 -2.071 19.412 1.00 94.69 80 THR A C 1
ATOM 601 O O . THR A 1 80 ? -9.584 -3.160 19.584 1.00 94.69 80 THR A O 1
ATOM 604 N N . LYS A 1 81 ? -7.725 -1.941 19.310 1.00 89.44 81 LYS A N 1
ATOM 605 C CA . LYS A 1 81 ? -6.789 -3.045 19.510 1.00 89.44 81 LYS A CA 1
ATOM 606 C C . LYS A 1 81 ? -6.750 -3.407 20.996 1.00 89.44 81 LYS A C 1
ATOM 608 O O . LYS A 1 81 ? -6.586 -2.532 21.844 1.00 89.44 81 LYS A O 1
ATOM 613 N N . SER A 1 82 ? -6.806 -4.700 21.303 1.00 90.62 82 SER A N 1
ATOM 614 C CA . SER A 1 82 ? -6.565 -5.226 22.650 1.00 90.62 82 SER A CA 1
ATOM 615 C C . SER A 1 82 ? -5.414 -6.240 22.633 1.00 90.62 82 SER A C 1
ATOM 617 O O . SER A 1 82 ? -4.779 -6.474 21.600 1.00 90.62 82 SER A O 1
ATOM 619 N N . SER A 1 83 ? -5.095 -6.831 23.785 1.00 88.88 83 SER A N 1
ATOM 620 C CA . SER A 1 83 ? -4.128 -7.936 23.853 1.00 88.88 83 SER A CA 1
ATOM 621 C C . SER A 1 83 ? -4.647 -9.224 23.206 1.00 88.88 83 SER A C 1
ATOM 623 O O . SER A 1 83 ? -3.851 -10.111 22.909 1.00 88.88 83 SER A O 1
ATOM 625 N N . ARG A 1 84 ? -5.966 -9.326 22.990 1.00 88.88 84 ARG A N 1
ATOM 626 C CA . ARG A 1 84 ? -6.644 -10.491 22.405 1.00 88.88 84 ARG A CA 1
ATOM 627 C C . ARG A 1 84 ? -7.201 -10.204 21.011 1.00 88.88 84 ARG A C 1
ATOM 629 O O . ARG A 1 84 ? -7.263 -11.115 20.193 1.00 88.88 84 ARG A O 1
ATOM 636 N N . ASP A 1 85 ? -7.540 -8.949 20.732 1.00 87.50 85 ASP A N 1
ATOM 637 C CA . ASP A 1 85 ? -8.162 -8.530 19.479 1.00 87.50 85 ASP A CA 1
ATOM 638 C C . ASP A 1 85 ? -7.130 -7.985 18.489 1.00 87.50 85 ASP A C 1
ATOM 640 O O . ASP A 1 85 ? -6.219 -7.218 18.829 1.00 87.50 85 ASP A O 1
ATOM 644 N N . CYS A 1 86 ? -7.285 -8.380 17.227 1.00 87.62 86 CYS A N 1
ATOM 645 C CA . CYS A 1 86 ? -6.407 -7.952 16.147 1.00 87.62 86 CYS A CA 1
ATOM 646 C C . CYS A 1 86 ? -6.614 -6.468 15.808 1.00 87.62 86 CYS A C 1
ATOM 648 O O . CYS A 1 86 ? -7.725 -5.948 15.870 1.00 87.62 86 CYS A O 1
ATOM 650 N N . SER A 1 87 ? -5.542 -5.788 15.389 1.00 93.56 87 SER A N 1
ATOM 651 C CA . SER A 1 87 ? -5.676 -4.482 14.739 1.00 93.56 87 SER A CA 1
ATOM 652 C C . SER A 1 87 ? -6.183 -4.642 13.306 1.00 93.56 87 SER A C 1
ATOM 654 O O . SER A 1 87 ? -6.071 -5.718 12.713 1.00 93.56 87 SER A O 1
ATOM 656 N N . PHE A 1 88 ? -6.708 -3.557 12.735 1.00 94.19 88 PHE A N 1
ATOM 657 C CA . PHE A 1 88 ? -7.164 -3.545 11.350 1.00 94.19 88 PHE A CA 1
ATOM 658 C C . PHE A 1 88 ? -6.055 -3.993 10.382 1.00 94.19 88 PHE A C 1
ATOM 660 O O . PHE A 1 88 ? -4.919 -3.508 10.441 1.00 94.19 88 PHE A O 1
ATOM 667 N N . GLN A 1 89 ? -6.402 -4.898 9.469 1.00 95.69 89 GLN A N 1
ATOM 668 C CA . GLN A 1 89 ? -5.550 -5.319 8.367 1.00 95.69 89 GLN A CA 1
ATOM 669 C C . GLN A 1 89 ? -6.404 -5.656 7.148 1.00 95.69 89 GLN A C 1
ATOM 671 O O . GLN A 1 89 ? -7.411 -6.350 7.265 1.00 95.69 89 GLN A O 1
ATOM 676 N N . VAL A 1 90 ? -5.952 -5.231 5.970 1.00 95.94 90 VAL A N 1
ATOM 677 C CA . VAL A 1 90 ? -6.537 -5.641 4.693 1.00 95.94 90 VAL A CA 1
ATOM 678 C C . VAL A 1 90 ? -5.439 -5.893 3.666 1.00 95.94 90 VAL A C 1
ATOM 680 O O . VAL A 1 90 ? -4.424 -5.193 3.625 1.00 95.94 90 VAL A O 1
ATOM 683 N N . VAL A 1 91 ? -5.642 -6.927 2.853 1.00 96.81 91 VAL A N 1
ATOM 684 C CA . VAL A 1 91 ? -4.793 -7.272 1.712 1.00 96.81 91 VAL A CA 1
ATOM 685 C C . VAL A 1 91 ? -5.635 -7.108 0.463 1.00 96.81 91 VAL A C 1
ATOM 687 O O . VAL A 1 91 ? -6.687 -7.730 0.334 1.00 96.81 91 VAL A O 1
ATOM 690 N N . ILE A 1 92 ? -5.175 -6.258 -0.444 1.00 95.94 92 ILE A N 1
ATOM 691 C CA . ILE A 1 92 ? -5.898 -5.902 -1.656 1.00 95.94 92 ILE A CA 1
ATOM 692 C C . ILE A 1 92 ? -5.057 -6.369 -2.842 1.00 95.94 92 ILE A C 1
ATOM 694 O O . ILE A 1 92 ? -3.987 -5.798 -3.088 1.00 95.94 92 ILE A O 1
ATOM 698 N N . PRO A 1 93 ? -5.495 -7.407 -3.574 1.00 94.75 93 PRO A N 1
ATOM 699 C 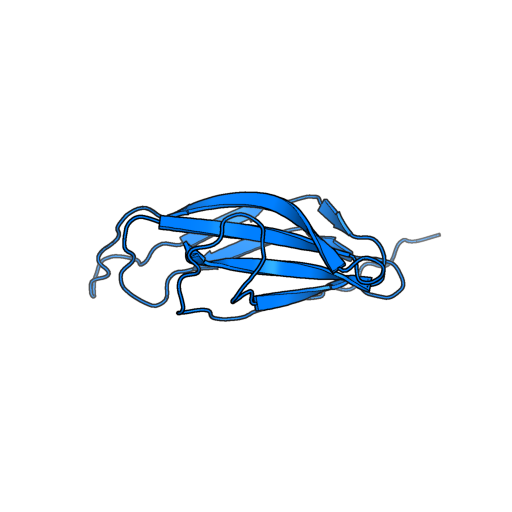CA . PRO A 1 93 ? -4.890 -7.729 -4.851 1.00 94.75 93 PRO A CA 1
ATOM 700 C C . PRO A 1 93 ? -5.218 -6.601 -5.828 1.00 94.75 93 PRO A C 1
ATOM 702 O O . PRO A 1 93 ? -6.377 -6.245 -6.036 1.00 94.75 93 PRO A O 1
ATOM 705 N N . ILE A 1 94 ? -4.186 -6.026 -6.426 1.00 91.62 94 ILE A N 1
ATOM 706 C CA . ILE A 1 94 ? -4.302 -4.979 -7.435 1.00 91.62 94 ILE A CA 1
ATOM 707 C C . ILE A 1 94 ? -3.514 -5.436 -8.659 1.00 91.62 94 ILE A C 1
ATOM 709 O O . ILE A 1 94 ? -2.513 -6.118 -8.525 1.00 91.62 94 ILE A O 1
ATOM 713 N N . ASN A 1 95 ? -3.965 -5.123 -9.868 1.00 92.06 95 ASN A N 1
ATOM 714 C CA . ASN A 1 95 ? -3.221 -5.431 -11.093 1.00 92.06 95 ASN A CA 1
ATOM 715 C C . ASN A 1 95 ? -3.037 -4.146 -11.889 1.00 92.06 95 ASN A C 1
ATOM 717 O O . ASN A 1 95 ? -3.566 -3.995 -12.986 1.00 92.06 95 ASN A O 1
ATOM 721 N N . TYR A 1 96 ? -2.327 -3.193 -11.289 1.00 92.25 96 TYR A N 1
ATOM 722 C CA . TYR A 1 96 ? -2.151 -1.869 -11.869 1.00 92.25 96 TYR A CA 1
ATOM 723 C C . TYR A 1 96 ? -0.740 -1.707 -12.434 1.00 92.25 96 TYR A C 1
ATOM 725 O O . TYR A 1 96 ? 0.247 -1.843 -11.708 1.00 92.25 96 TYR A O 1
ATOM 733 N N . SER A 1 97 ? -0.645 -1.404 -13.729 1.00 92.50 97 SER A N 1
ATOM 734 C CA . SER A 1 97 ? 0.628 -1.146 -14.406 1.00 92.50 97 SER A CA 1
ATOM 735 C C . SER A 1 97 ? 0.985 0.336 -14.330 1.00 92.50 97 SER A C 1
ATOM 737 O O . SER A 1 97 ? 0.253 1.195 -14.821 1.00 92.50 97 SER A O 1
ATOM 739 N N . MET A 1 98 ? 2.120 0.643 -13.714 1.00 92.69 98 MET A N 1
ATOM 740 C CA . MET A 1 98 ? 2.681 1.985 -13.639 1.00 92.69 98 MET A CA 1
ATOM 741 C C . MET A 1 98 ? 3.750 2.162 -14.712 1.00 92.69 98 MET A C 1
ATOM 743 O O . MET A 1 98 ? 4.673 1.352 -14.819 1.00 92.69 98 MET A O 1
ATOM 747 N N . LEU A 1 99 ? 3.667 3.267 -15.453 1.00 91.94 99 LEU A N 1
ATOM 748 C CA . LEU A 1 99 ? 4.736 3.696 -16.352 1.00 91.94 99 LEU A CA 1
ATOM 749 C C . LEU A 1 99 ? 5.974 4.136 -15.561 1.00 91.94 99 LEU A C 1
ATOM 751 O O . LEU A 1 99 ? 5.893 4.460 -14.373 1.00 91.94 99 LEU A O 1
ATOM 755 N N . ALA A 1 100 ? 7.123 4.155 -16.233 1.00 91.56 100 ALA A N 1
ATOM 756 C CA . ALA A 1 100 ? 8.394 4.522 -15.624 1.00 91.56 100 ALA A CA 1
ATOM 757 C C . ALA A 1 100 ? 8.347 5.907 -14.957 1.00 91.56 100 ALA A C 1
ATOM 759 O O . ALA A 1 100 ? 7.756 6.850 -15.484 1.00 91.56 100 ALA A O 1
ATOM 760 N N . GLY A 1 101 ? 8.962 6.025 -13.778 1.00 90.00 101 GLY A N 1
ATOM 761 C CA . GLY A 1 101 ? 9.057 7.286 -13.038 1.00 90.00 101 GLY A CA 1
ATOM 762 C C . GLY A 1 101 ? 7.776 7.744 -12.329 1.00 90.00 101 GLY A C 1
ATOM 763 O O . GLY A 1 101 ? 7.835 8.689 -11.541 1.00 90.00 101 GLY A O 1
ATOM 764 N N . ILE A 1 102 ? 6.629 7.084 -12.538 1.00 93.50 102 ILE A N 1
ATOM 765 C CA . ILE A 1 102 ? 5.411 7.360 -11.766 1.00 93.50 102 ILE A CA 1
ATOM 766 C C . ILE A 1 102 ? 5.640 6.998 -10.295 1.00 93.50 102 ILE A C 1
ATOM 768 O O . ILE A 1 102 ? 6.198 5.949 -9.968 1.00 93.50 102 ILE A O 1
ATOM 772 N N . LYS A 1 103 ? 5.180 7.863 -9.394 1.00 94.00 103 LYS A N 1
ATOM 773 C CA . LYS A 1 103 ? 5.274 7.665 -7.947 1.00 94.00 103 LYS A CA 1
ATOM 774 C C . LYS A 1 103 ? 3.941 7.179 -7.404 1.00 94.00 103 LYS A C 1
ATOM 776 O O . LYS A 1 103 ? 2.917 7.817 -7.625 1.00 94.00 103 LYS A O 1
ATOM 781 N N . PHE A 1 104 ? 3.960 6.072 -6.678 1.00 94.69 104 PHE A N 1
ATOM 782 C CA . PHE A 1 104 ? 2.818 5.573 -5.931 1.00 94.69 104 PHE A CA 1
ATOM 783 C C . PHE A 1 104 ? 2.846 6.160 -4.527 1.00 94.69 104 PHE A C 1
ATOM 785 O O . PHE A 1 104 ? 3.824 6.004 -3.790 1.00 94.69 104 PHE A O 1
ATOM 792 N N . MET A 1 105 ? 1.792 6.884 -4.185 1.00 94.19 105 MET A N 1
ATOM 793 C CA . MET A 1 105 ? 1.725 7.721 -2.998 1.00 94.19 105 MET A CA 1
ATOM 794 C C . MET A 1 105 ? 0.433 7.477 -2.241 1.00 94.19 105 MET A C 1
ATOM 796 O O . MET A 1 105 ? -0.543 6.996 -2.810 1.00 94.19 105 MET A O 1
ATOM 800 N N . PHE A 1 106 ? 0.416 7.821 -0.960 1.00 94.38 106 PHE A N 1
ATOM 801 C CA . PHE A 1 106 ? -0.771 7.652 -0.135 1.00 94.38 106 PHE A CA 1
ATOM 802 C C . PHE A 1 106 ? -0.878 8.703 0.967 1.00 94.38 106 PHE A C 1
ATOM 804 O O . PHE A 1 106 ? 0.111 9.341 1.336 1.00 94.38 106 PHE A O 1
ATOM 811 N N . LEU A 1 107 ? -2.095 8.879 1.477 1.00 94.06 107 LEU A N 1
ATOM 812 C CA . LEU A 1 107 ? -2.407 9.714 2.637 1.00 94.06 107 LEU A CA 1
ATOM 813 C C . LEU A 1 107 ? -3.454 9.041 3.526 1.00 94.06 107 LEU A C 1
ATOM 815 O O . LEU A 1 107 ? -4.224 8.194 3.062 1.00 94.06 107 LEU A O 1
ATOM 819 N N . LEU A 1 108 ? -3.488 9.459 4.792 1.00 92.56 108 LEU A N 1
ATOM 820 C CA . LEU A 1 108 ? -4.557 9.143 5.740 1.00 92.56 108 LEU A CA 1
ATOM 821 C C . LEU A 1 108 ? -5.589 10.270 5.768 1.00 92.56 108 LEU A C 1
ATOM 823 O O . LEU A 1 108 ? -5.208 11.439 5.711 1.00 92.56 108 LEU A O 1
ATOM 827 N N . LYS A 1 109 ? -6.866 9.927 5.925 1.00 87.44 109 LYS A N 1
ATOM 828 C CA . LYS A 1 109 ? -7.970 10.872 6.103 1.00 87.44 109 LYS A CA 1
ATOM 829 C C . LYS A 1 109 ? -8.860 10.511 7.279 1.00 87.44 109 LYS A C 1
ATOM 831 O O . LYS A 1 109 ? -9.135 9.305 7.447 1.00 87.44 109 LYS A O 1
#

Radius of gyration: 15.21 Å; chains: 1; bounding box: 26×33×49 Å

Sequence (109 aa):
MELKYIANTGFVTISTANSNLDGTGTTTLLLTAGNNGTLLKTLIIKAQTNTTQGMVRFFLKNASNNNYNIILEVPIPIVTKSSRDCSFQVVIPINYSMLAGIKFMFLLK

Secondary structure (DSSP, 8-state):
----------------B---SSS-SS-EEEEE--TT-EEEEEEEEE-SS-B-SEEEEEEEEPTTT--EEEEEEEEE--B---SSSPPPEEEEEEEEEEPTTPEEEEEE-